Protein AF-A0A380EJK3-F1 (afdb_monomer_lite)

Radius of gyration: 11.17 Å; chains: 1; bounding box: 19×26×27 Å

Foldseek 3Di:
DAEDEAEALDPVVVVVVVVVQVVPPPYDHPYYDNDPVCVVVVVVVD

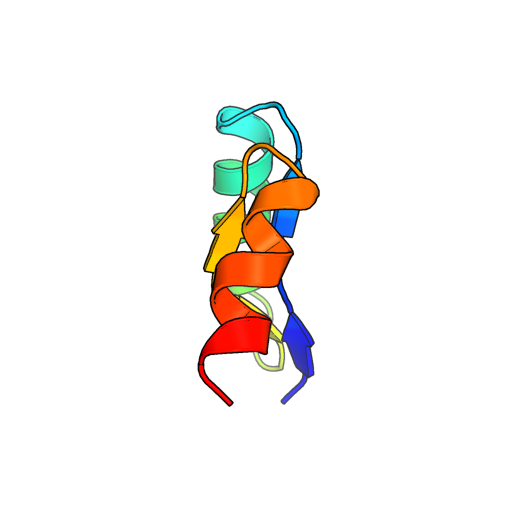Organism: Staphylococcus aureus (NCBI:txid1280)

Secondary structure (DSSP, 8-state):
-EEEEEE-S-HHHHHHHHHHHHTSTTEEEEEEESSGGGGHHHHTT-

Structure (mmCIF, N/CA/C/O backbone):
data_AF-A0A380EJK3-F1
#
_entry.id   AF-A0A380EJK3-F1
#
loop_
_atom_site.group_PDB
_atom_site.id
_atom_site.type_symbol
_atom_site.label_atom_id
_atom_site.label_alt_id
_atom_site.label_comp_id
_atom_site.label_asym_id
_atom_site.label_entity_id
_atom_site.label_seq_id
_atom_site.pdbx_PDB_ins_code
_atom_site.Cartn_x
_atom_site.Cartn_y
_atom_site.Cartn_z
_atom_site.occupancy
_atom_site.B_iso_or_equiv
_atom_site.auth_seq_id
_atom_site.auth_comp_id
_atom_site.auth_asym_id
_atom_site.auth_atom_id
_atom_site.pdbx_PDB_model_num
ATOM 1 N N . MET A 1 1 ? -13.601 -2.870 8.356 1.00 79.12 1 MET A N 1
ATOM 2 C CA . MET A 1 1 ? -12.224 -2.904 7.833 1.00 79.12 1 MET A CA 1
ATOM 3 C C . MET A 1 1 ? -12.273 -2.858 6.318 1.00 79.12 1 MET A C 1
ATOM 5 O O . MET A 1 1 ? -12.692 -3.838 5.707 1.00 79.12 1 MET A O 1
ATOM 9 N N . ASN A 1 2 ? -11.905 -1.731 5.713 1.00 93.06 2 ASN A N 1
ATOM 10 C CA . ASN A 1 2 ? -11.877 -1.583 4.259 1.00 93.06 2 ASN A CA 1
ATOM 11 C C . ASN A 1 2 ? -10.508 -2.025 3.738 1.00 93.06 2 ASN A C 1
ATOM 13 O O . ASN A 1 2 ? -9.486 -1.429 4.070 1.00 93.06 2 ASN A O 1
ATOM 17 N N . LYS A 1 3 ? -10.488 -3.082 2.927 1.00 93.88 3 LYS A N 1
ATOM 18 C CA . LYS A 1 3 ? -9.261 -3.596 2.316 1.00 93.88 3 LYS A CA 1
ATOM 19 C C . LYS A 1 3 ? -9.064 -2.947 0.956 1.00 93.88 3 LYS A C 1
ATOM 21 O O . LYS A 1 3 ? -9.964 -3.000 0.120 1.00 93.88 3 LYS A O 1
ATOM 26 N N . VAL A 1 4 ? -7.899 -2.351 0.734 1.00 94.50 4 VAL A N 1
ATOM 27 C CA . VAL A 1 4 ? -7.597 -1.615 -0.497 1.00 94.50 4 VAL A CA 1
ATOM 28 C C . VAL A 1 4 ? -6.323 -2.129 -1.159 1.00 94.50 4 VAL A C 1
ATOM 30 O O . VAL A 1 4 ? -5.407 -2.635 -0.506 1.00 94.50 4 VAL A O 1
ATOM 33 N N . ILE A 1 5 ? -6.269 -1.981 -2.481 1.00 94.56 5 ILE A N 1
ATOM 34 C CA . ILE A 1 5 ? -5.073 -2.187 -3.298 1.00 94.56 5 ILE A CA 1
ATOM 35 C C . ILE A 1 5 ? -4.694 -0.833 -3.884 1.00 94.56 5 ILE A C 1
ATOM 37 O O . ILE A 1 5 ? -5.547 -0.142 -4.440 1.00 94.56 5 ILE A O 1
ATOM 41 N N . LEU A 1 6 ? -3.418 -0.467 -3.782 1.00 95.31 6 LEU A N 1
ATOM 42 C CA . LEU A 1 6 ? -2.905 0.763 -4.379 1.00 95.31 6 LEU A CA 1
ATOM 43 C C . LEU A 1 6 ? -2.361 0.489 -5.781 1.00 95.31 6 LEU A C 1
ATOM 45 O O . LEU A 1 6 ? -1.582 -0.442 -5.986 1.00 95.31 6 LEU A O 1
ATOM 49 N N . VAL A 1 7 ? -2.736 1.321 -6.749 1.00 95.25 7 VAL A N 1
ATOM 50 C CA . VAL A 1 7 ? -2.190 1.265 -8.107 1.00 95.25 7 VAL A CA 1
ATOM 51 C C . VAL A 1 7 ? -1.814 2.665 -8.538 1.00 95.25 7 VAL A C 1
ATOM 53 O O . VAL A 1 7 ? -2.676 3.526 -8.648 1.00 95.25 7 VAL A O 1
ATOM 56 N N . ASP A 1 8 ? -0.529 2.863 -8.791 1.00 96.31 8 ASP A N 1
ATOM 57 C CA . ASP A 1 8 ? 0.020 4.113 -9.306 1.00 96.31 8 ASP A CA 1
ATOM 58 C C . ASP A 1 8 ? 1.371 3.797 -9.948 1.00 96.31 8 ASP A C 1
ATOM 60 O O . ASP A 1 8 ? 2.125 2.982 -9.412 1.00 96.31 8 ASP A O 1
ATOM 64 N N . ASP A 1 9 ? 1.689 4.377 -11.096 1.00 95.94 9 ASP A N 1
ATOM 65 C CA . ASP A 1 9 ? 2.948 4.119 -11.798 1.00 95.94 9 ASP A CA 1
ATOM 66 C C . ASP A 1 9 ? 4.170 4.733 -11.099 1.00 95.94 9 ASP A C 1
ATOM 68 O O . ASP A 1 9 ? 5.287 4.227 -11.255 1.00 95.94 9 ASP A O 1
ATOM 72 N N . HIS A 1 10 ? 3.967 5.708 -10.216 1.00 97.56 10 HIS A N 1
ATOM 73 C CA . HIS A 1 10 ? 5.019 6.353 -9.447 1.00 97.56 10 HIS A CA 1
ATOM 74 C C . HIS A 1 10 ? 5.222 5.674 -8.090 1.00 97.56 10 HIS A C 1
ATOM 76 O O . HIS A 1 10 ? 4.352 5.637 -7.221 1.00 97.56 10 HIS A O 1
ATOM 82 N N . TYR A 1 11 ? 6.436 5.162 -7.863 1.00 96.12 11 TYR A N 1
ATOM 83 C CA . TYR A 1 11 ? 6.794 4.512 -6.597 1.00 96.12 11 TYR A CA 1
ATOM 84 C C . TYR A 1 11 ? 6.592 5.432 -5.385 1.00 96.12 11 TYR A C 1
ATOM 86 O O . TYR A 1 11 ? 6.020 5.007 -4.382 1.00 96.12 11 TYR A O 1
ATOM 94 N N . ILE A 1 12 ? 7.008 6.698 -5.496 1.00 97.62 12 ILE A N 1
ATOM 95 C CA . ILE A 1 12 ? 6.934 7.664 -4.393 1.00 97.62 12 ILE A CA 1
ATOM 96 C C . ILE A 1 12 ? 5.491 7.943 -3.950 1.00 97.62 12 ILE A C 1
ATOM 98 O O . ILE A 1 12 ? 5.229 8.046 -2.754 1.00 97.62 12 ILE A O 1
ATOM 102 N N . VAL A 1 13 ? 4.544 7.970 -4.893 1.00 97.62 13 VAL A N 1
ATOM 103 C CA . VAL A 1 13 ? 3.118 8.182 -4.606 1.00 97.62 13 VAL A CA 1
ATOM 104 C C . VAL A 1 13 ? 2.561 7.005 -3.811 1.00 97.62 13 VAL A C 1
ATOM 106 O O . VAL A 1 13 ? 1.907 7.207 -2.788 1.00 97.62 13 VAL A O 1
ATOM 109 N N . ARG A 1 14 ? 2.891 5.765 -4.201 1.00 97.06 14 ARG A N 1
ATOM 110 C CA . ARG A 1 14 ? 2.456 4.565 -3.463 1.00 97.06 14 ARG A CA 1
ATOM 111 C C . ARG A 1 14 ? 3.015 4.523 -2.045 1.00 97.06 14 ARG A C 1
ATOM 113 O O . ARG A 1 14 ? 2.281 4.162 -1.131 1.00 97.06 14 ARG A O 1
ATOM 120 N N . GLN A 1 15 ? 4.274 4.917 -1.845 1.00 97.38 15 GLN A N 1
ATOM 121 C CA . GLN A 1 15 ? 4.869 4.985 -0.504 1.00 97.38 15 GLN A CA 1
ATOM 122 C C . GLN A 1 15 ? 4.189 6.047 0.370 1.00 97.38 15 GLN A C 1
ATOM 124 O O . GLN A 1 15 ? 3.817 5.751 1.505 1.00 97.38 15 GLN A O 1
ATOM 129 N N . GLY A 1 16 ? 3.965 7.250 -0.170 1.00 97.88 16 GLY A N 1
ATOM 130 C CA . GLY A 1 16 ? 3.270 8.325 0.541 1.00 97.88 16 GLY A CA 1
ATOM 131 C C . GLY A 1 16 ? 1.840 7.941 0.926 1.00 97.88 16 GLY A C 1
ATOM 132 O O . GLY A 1 16 ? 1.452 8.079 2.083 1.00 97.88 16 GLY A O 1
ATOM 133 N N . LEU A 1 17 ? 1.076 7.369 -0.011 1.00 97.25 17 LEU A N 1
ATOM 134 C CA . LEU A 1 17 ? -0.274 6.874 0.265 1.00 97.25 17 LEU A CA 1
ATOM 135 C C . LEU A 1 17 ? -0.268 5.738 1.285 1.00 97.25 17 LEU A C 1
ATOM 137 O O . LEU A 1 17 ? -1.115 5.719 2.170 1.00 97.25 17 LEU A O 1
ATOM 141 N N . ARG A 1 18 ? 0.691 4.810 1.217 1.00 96.88 18 ARG A N 1
ATOM 142 C CA . ARG A 1 18 ? 0.797 3.722 2.196 1.00 96.88 18 ARG A CA 1
ATOM 143 C C . ARG A 1 18 ? 1.029 4.250 3.610 1.00 96.88 18 ARG A C 1
ATOM 145 O O . ARG A 1 18 ? 0.400 3.753 4.538 1.00 96.88 18 ARG A O 1
ATOM 152 N N . PHE A 1 19 ? 1.875 5.268 3.764 1.00 96.88 19 PHE A N 1
ATOM 153 C CA . PHE A 1 19 ? 2.083 5.943 5.044 1.00 96.88 19 PHE A CA 1
ATOM 154 C C . PHE A 1 19 ? 0.803 6.627 5.540 1.00 96.88 19 PHE A C 1
ATOM 156 O O . PHE A 1 19 ? 0.354 6.338 6.645 1.00 96.88 19 PHE A O 1
ATOM 163 N N . LEU A 1 20 ? 0.169 7.465 4.714 1.00 97.31 20 LEU A N 1
ATOM 164 C CA . LEU A 1 20 ? -1.059 8.177 5.094 1.00 97.31 20 LEU A CA 1
ATOM 165 C C . LEU A 1 20 ? -2.204 7.219 5.446 1.00 97.31 20 LEU A C 1
ATOM 167 O O . LEU A 1 20 ? -2.899 7.416 6.434 1.00 97.31 20 LEU A O 1
ATOM 171 N N . LEU A 1 21 ? -2.390 6.149 4.671 1.00 96.12 21 LEU A N 1
ATOM 172 C CA . LEU A 1 21 ? -3.437 5.164 4.944 1.00 96.12 21 LEU A CA 1
ATOM 173 C C . LEU A 1 21 ? -3.151 4.348 6.208 1.00 96.12 21 LEU A C 1
ATOM 175 O O . LEU A 1 21 ? -4.095 3.911 6.856 1.00 96.12 21 LEU A O 1
ATOM 179 N N . SER A 1 22 ? -1.881 4.182 6.598 1.00 95.00 22 SER A N 1
ATOM 180 C CA . SER A 1 22 ? -1.526 3.503 7.850 1.00 95.00 22 SER A CA 1
ATOM 181 C C . SER A 1 22 ? -1.955 4.270 9.106 1.00 95.00 22 SER A C 1
ATOM 183 O O . SER A 1 22 ? -2.044 3.674 10.175 1.00 95.00 22 SER A O 1
ATOM 185 N N . THR A 1 23 ? -2.266 5.569 8.987 1.00 96.62 23 THR A N 1
ATOM 186 C CA . THR A 1 23 ? -2.787 6.385 10.095 1.00 96.62 23 THR A CA 1
ATOM 187 C C . THR A 1 23 ? -4.317 6.357 10.189 1.00 96.62 23 THR A C 1
ATOM 189 O O . THR A 1 23 ? -4.885 7.077 11.0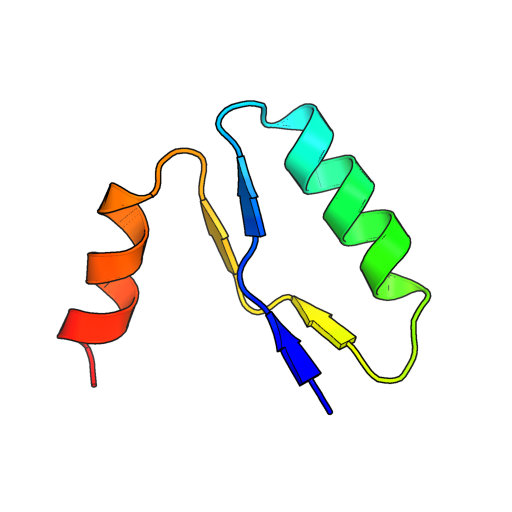06 1.00 96.62 23 THR A O 1
ATOM 192 N N . ILE A 1 24 ? -5.003 5.580 9.341 1.00 95.81 24 ILE A N 1
ATOM 193 C CA . ILE A 1 24 ? -6.466 5.467 9.311 1.00 95.81 24 ILE A CA 1
ATOM 194 C C . ILE A 1 24 ? -6.863 4.079 9.825 1.00 95.81 24 ILE A C 1
ATOM 196 O O . ILE A 1 24 ? -6.681 3.080 9.136 1.00 95.81 24 ILE A O 1
ATOM 200 N N . GLU A 1 25 ? -7.469 4.019 11.013 1.00 93.19 25 GLU A N 1
ATOM 201 C CA . GLU A 1 25 ? -7.736 2.768 11.752 1.00 93.19 25 GLU A CA 1
ATOM 202 C C . GLU A 1 25 ? -8.563 1.715 10.992 1.00 93.19 25 GLU A C 1
ATOM 204 O O . GLU A 1 25 ? -8.491 0.528 11.295 1.00 93.19 25 GLU A O 1
ATOM 209 N N . ASN A 1 26 ? -9.361 2.122 10.001 1.00 94.81 26 ASN A N 1
ATOM 210 C CA . ASN A 1 26 ? -10.294 1.236 9.302 1.00 94.81 26 ASN A CA 1
ATOM 211 C C . ASN A 1 26 ? -9.891 0.943 7.845 1.00 94.81 26 ASN A C 1
ATOM 213 O O . ASN A 1 26 ? -10.736 0.497 7.061 1.00 94.81 26 ASN A O 1
ATOM 217 N N . ILE A 1 27 ? -8.634 1.203 7.466 1.00 96.69 27 ILE A N 1
ATOM 218 C CA . ILE A 1 27 ? -8.100 0.907 6.131 1.00 96.69 27 ILE A CA 1
ATOM 219 C C . ILE A 1 27 ? -6.882 -0.011 6.236 1.00 96.69 27 ILE A C 1
ATOM 221 O O . ILE A 1 27 ? -5.923 0.272 6.942 1.00 96.69 27 ILE A O 1
ATOM 225 N N . GLU A 1 28 ? -6.897 -1.092 5.461 1.00 95.31 28 GLU A N 1
ATOM 226 C CA . GLU A 1 28 ? -5.775 -2.020 5.332 1.00 95.31 28 GLU A CA 1
ATOM 227 C C . GLU A 1 28 ? -5.291 -2.046 3.875 1.00 95.31 28 GLU A C 1
ATOM 229 O O . GLU A 1 28 ? -6.043 -2.404 2.962 1.00 95.31 28 GLU A O 1
ATOM 234 N N . VAL A 1 29 ? -4.025 -1.684 3.643 1.00 94.81 29 VAL A N 1
ATOM 235 C CA . VAL A 1 29 ? -3.391 -1.776 2.318 1.00 94.81 29 VAL A CA 1
ATOM 236 C C . VAL A 1 29 ? -2.792 -3.169 2.133 1.00 94.81 29 VAL A C 1
ATOM 238 O O . VAL A 1 29 ? -1.697 -3.452 2.624 1.00 94.81 29 VAL A O 1
ATOM 241 N N . LEU A 1 30 ? -3.475 -4.024 1.369 1.00 93.94 30 LEU A N 1
ATOM 242 C CA . LEU A 1 30 ? -3.051 -5.413 1.155 1.00 93.94 30 LEU A CA 1
ATOM 243 C C . LEU A 1 30 ? -1.816 -5.523 0.253 1.00 93.94 30 LEU A C 1
ATOM 245 O O . LEU A 1 30 ? -0.931 -6.346 0.485 1.00 93.94 30 LEU A O 1
ATOM 249 N N . GLN A 1 31 ? -1.769 -4.716 -0.809 1.00 93.44 31 GLN A N 1
ATOM 250 C CA . GLN A 1 31 ? -0.697 -4.738 -1.802 1.00 93.44 31 GLN A CA 1
ATOM 251 C C . GLN A 1 31 ? -0.688 -3.442 -2.621 1.00 93.44 31 GLN A C 1
ATOM 253 O O . GLN A 1 31 ? -1.710 -2.758 -2.724 1.00 93.44 31 GLN A O 1
ATOM 258 N N . ASP A 1 32 ? 0.455 -3.123 -3.226 1.00 94.44 32 ASP A N 1
ATOM 259 C CA . ASP A 1 32 ? 0.601 -2.002 -4.150 1.00 94.44 32 ASP A CA 1
ATOM 260 C C . ASP A 1 32 ? 1.254 -2.431 -5.473 1.00 94.44 32 ASP A C 1
ATOM 262 O O . ASP A 1 32 ? 2.083 -3.344 -5.517 1.00 94.44 32 ASP A O 1
ATOM 266 N N . PHE A 1 33 ? 0.860 -1.786 -6.573 1.00 95.56 33 PHE A N 1
ATOM 267 C CA . PHE A 1 33 ? 1.343 -2.108 -7.912 1.00 95.56 33 PHE A CA 1
ATOM 268 C C . PHE A 1 33 ? 1.695 -0.867 -8.723 1.00 95.56 33 PHE A C 1
ATOM 270 O O . PHE A 1 33 ? 0.908 0.065 -8.835 1.00 95.56 33 PHE A O 1
ATOM 277 N N . GLY A 1 34 ? 2.833 -0.932 -9.418 1.00 95.56 34 GLY A N 1
ATOM 278 C CA . GLY A 1 34 ? 3.222 0.061 -10.427 1.00 95.56 34 GLY A CA 1
ATOM 279 C C . GLY A 1 34 ? 2.402 0.027 -11.721 1.00 95.56 34 GLY A C 1
ATOM 280 O O . GLY A 1 34 ? 2.520 0.905 -12.563 1.00 95.56 34 GLY A O 1
ATOM 281 N N . ARG A 1 35 ? 1.630 -1.039 -11.957 1.00 94.12 35 ARG A N 1
ATOM 282 C CA . ARG A 1 35 ? 0.854 -1.232 -13.190 1.00 94.12 35 ARG A CA 1
ATOM 283 C C . ARG A 1 35 ? -0.420 -1.993 -12.878 1.00 94.12 35 ARG A C 1
ATOM 285 O O . ARG A 1 35 ? -0.348 -3.071 -12.290 1.00 94.12 35 ARG A O 1
ATOM 292 N N . TRP A 1 36 ? -1.553 -1.505 -13.377 1.00 87.62 36 TRP A N 1
ATOM 293 C CA . TRP A 1 36 ? -2.862 -2.137 -13.178 1.00 87.62 36 TRP A CA 1
ATOM 294 C C . TRP A 1 36 ? -2.892 -3.602 -13.632 1.00 87.62 36 TRP A C 1
ATOM 296 O O . TRP A 1 36 ? -3.483 -4.437 -12.964 1.00 87.62 36 TRP A O 1
ATOM 306 N N . ARG A 1 37 ? -2.173 -3.966 -14.705 1.00 90.62 37 ARG A N 1
ATOM 307 C CA . ARG A 1 37 ? -2.099 -5.359 -15.192 1.00 90.62 37 ARG A CA 1
ATOM 308 C C . ARG A 1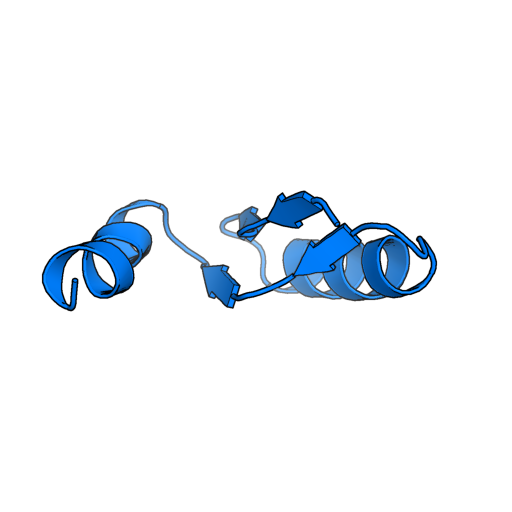 37 ? -1.556 -6.346 -14.153 1.00 90.62 37 ARG A C 1
ATOM 310 O O . ARG A 1 37 ? -1.837 -7.536 -14.239 1.00 90.62 37 ARG A O 1
ATOM 317 N 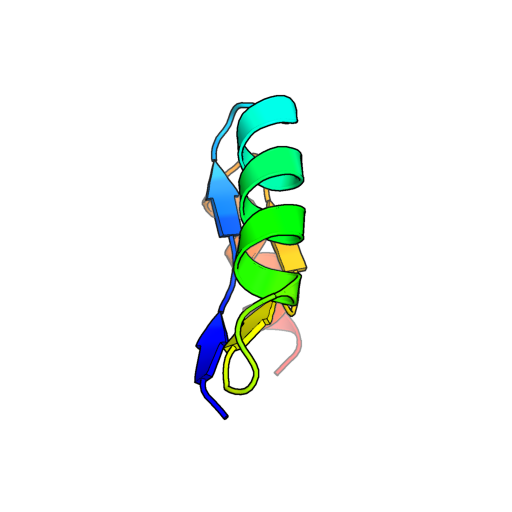N . ASN A 1 38 ? -0.793 -5.882 -13.165 1.00 88.50 38 ASN A N 1
ATOM 318 C CA . ASN A 1 38 ? -0.262 -6.758 -12.122 1.00 88.50 38 ASN A CA 1
ATOM 319 C C . ASN A 1 38 ? -1.346 -7.236 -11.144 1.00 88.50 38 ASN A C 1
ATOM 321 O O . ASN A 1 38 ? -1.138 -8.261 -10.499 1.00 88.50 38 ASN A O 1
ATOM 325 N N . ILE A 1 39 ? -2.509 -6.571 -11.096 1.00 85.56 39 ILE A N 1
ATOM 326 C CA . ILE A 1 39 ? -3.654 -6.987 -10.275 1.00 85.56 39 ILE A CA 1
ATOM 327 C C . ILE A 1 39 ? -4.103 -8.417 -10.608 1.00 85.56 39 ILE A C 1
ATOM 329 O O . ILE A 1 39 ? -4.444 -9.180 -9.705 1.00 85.56 39 ILE A O 1
ATOM 333 N N . PHE A 1 40 ? -4.044 -8.836 -11.877 1.00 85.12 40 PHE A N 1
ATOM 334 C CA . PHE A 1 40 ? -4.462 -10.186 -12.275 1.00 85.12 40 PHE A CA 1
ATOM 335 C C . PHE A 1 40 ? -3.645 -11.303 -11.607 1.00 85.12 40 PHE A C 1
ATOM 337 O O . PHE A 1 40 ? -4.117 -12.435 -11.529 1.00 85.12 40 PHE A O 1
ATOM 344 N N . ARG A 1 41 ? -2.441 -11.009 -11.090 1.00 80.62 41 ARG A N 1
ATOM 345 C CA . ARG A 1 41 ? -1.635 -11.978 -10.324 1.00 80.62 41 ARG A CA 1
ATOM 346 C C . ARG A 1 41 ? -2.288 -12.358 -8.994 1.00 80.62 41 ARG A C 1
ATOM 348 O O . ARG A 1 41 ? -2.031 -13.455 -8.509 1.00 80.62 41 ARG A O 1
ATOM 355 N N . ILE A 1 42 ? -3.105 -11.471 -8.425 1.0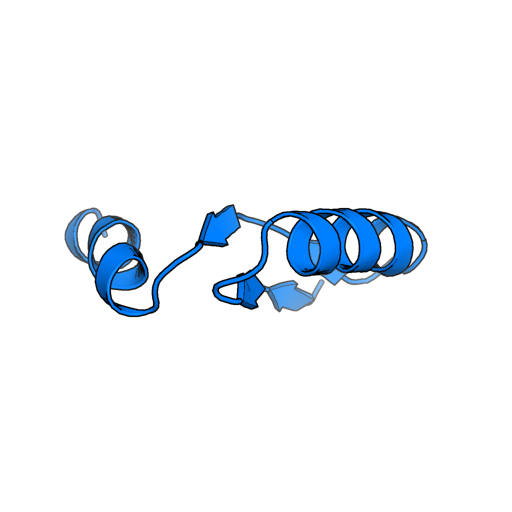0 77.81 42 ILE A N 1
ATOM 356 C CA . ILE A 1 42 ? -3.874 -11.740 -7.206 1.00 77.81 42 ILE A CA 1
ATOM 357 C C . ILE A 1 42 ? -5.097 -12.592 -7.553 1.00 77.81 42 ILE A C 1
ATOM 359 O O . ILE A 1 42 ? -5.302 -13.640 -6.954 1.00 77.81 42 ILE A O 1
ATOM 363 N N . PHE A 1 43 ? -5.875 -12.183 -8.559 1.00 73.31 43 PHE A N 1
ATOM 364 C CA . PHE A 1 43 ? -7.142 -12.845 -8.893 1.00 73.31 43 PHE A CA 1
ATOM 365 C C . PHE A 1 43 ? -6.988 -14.236 -9.517 1.00 73.31 43 PHE A C 1
ATOM 367 O O . PHE A 1 43 ? -7.899 -15.043 -9.414 1.00 73.31 43 PHE A O 1
ATOM 374 N N . LYS A 1 44 ? -5.839 -14.555 -10.126 1.00 62.75 44 LYS A N 1
ATOM 375 C CA . LYS A 1 44 ? -5.568 -15.908 -10.650 1.00 62.75 44 LYS A CA 1
ATOM 376 C C . LYS A 1 44 ? -5.213 -16.948 -9.577 1.00 62.75 44 LYS A C 1
ATOM 378 O O . LYS A 1 44 ? -4.996 -18.104 -9.923 1.00 62.75 44 LYS A O 1
ATOM 383 N N . ARG A 1 45 ? -5.077 -16.541 -8.312 1.00 56.81 45 ARG A N 1
ATOM 384 C CA . ARG A 1 45 ? -4.727 -17.419 -7.181 1.00 56.81 45 ARG A CA 1
ATOM 385 C C . ARG A 1 45 ? -5.912 -17.731 -6.256 1.00 56.81 45 ARG A C 1
ATOM 387 O O . ARG A 1 45 ? -5.688 -18.391 -5.245 1.00 56.81 45 AR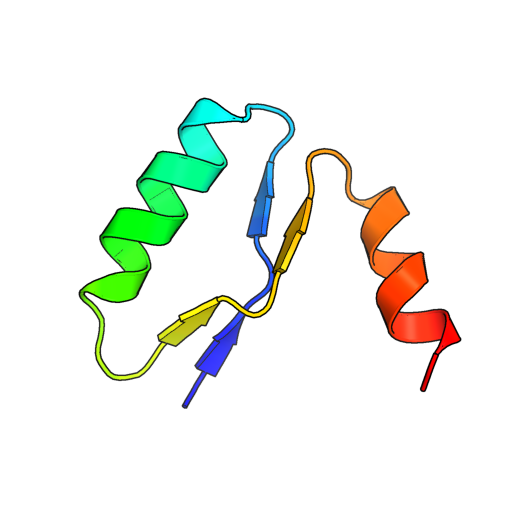G A O 1
ATOM 394 N N . ALA A 1 46 ? -7.109 -17.248 -6.588 1.00 50.47 46 ALA A N 1
ATOM 395 C CA . ALA A 1 46 ? -8.350 -17.493 -5.857 1.00 50.47 46 ALA A CA 1
ATOM 396 C C . ALA A 1 46 ? -9.211 -18.540 -6.569 1.00 50.47 46 ALA A C 1
ATOM 398 O O . ALA A 1 46 ? -9.156 -18.579 -7.820 1.00 50.47 46 ALA A O 1
#

Sequence (46 aa):
MNKVILVDDHYIVRQGLRFLLSTIENIEVLQDFGRWRNIFRIFKRA

pLDDT: mean 90.7, std 10.67, range [50.47, 97.88]